Protein AF-A0A955EHR0-F1 (afdb_monomer_lite)

pLDDT: mean 81.76, std 15.6, range [42.12, 97.88]

Foldseek 3Di:
DDKDDLVVVQVCCPDPVLVVVLVVLVVVVVVVVVVCVVVVNDDDCVVVVVCSRSLNVVQVVVLLVVLVVLCVQQVDPSVQKDKDKDWDDDDPPDGGIIDMDIDGDDPDPPDDCVSVVVVVVCVVVVD

Secondary structure (DSSP, 8-state):
-EE--HHHHHHHHHSHHHHHHHHHHHHHHHHHHHHHHHTT-----HHHHHHTSHHHHHHHHHHHHHHHHHHHHH---GGGEEEEEE-PPPPTTSPP--EEEEEE---S----THHHHHHHHHHHHH-

Structure (mmCIF, N/CA/C/O backbone):
data_AF-A0A955EHR0-F1
#
_entry.id   AF-A0A955EHR0-F1
#
loop_
_atom_site.group_PDB
_atom_site.id
_atom_site.type_symbol
_atom_site.label_atom_id
_atom_site.label_alt_id
_atom_site.label_comp_id
_atom_site.label_asym_id
_atom_site.label_entity_id
_atom_site.label_seq_id
_atom_site.pdbx_PDB_ins_code
_atom_site.Cartn_x
_atom_site.Cartn_y
_atom_site.Cartn_z
_atom_site.occupancy
_atom_site.B_iso_or_equiv
_atom_site.auth_seq_id
_atom_site.auth_comp_id
_atom_site.auth_asym_id
_atom_site.auth_atom_id
_atom_site.pdbx_PDB_model_num
ATOM 1 N N . PHE A 1 1 ? 0.664 4.304 -15.269 1.00 83.19 1 PHE A N 1
ATOM 2 C CA . PHE A 1 1 ? -0.205 4.486 -14.089 1.00 83.19 1 PHE A CA 1
ATOM 3 C C . PHE A 1 1 ? -0.826 3.141 -13.771 1.00 83.19 1 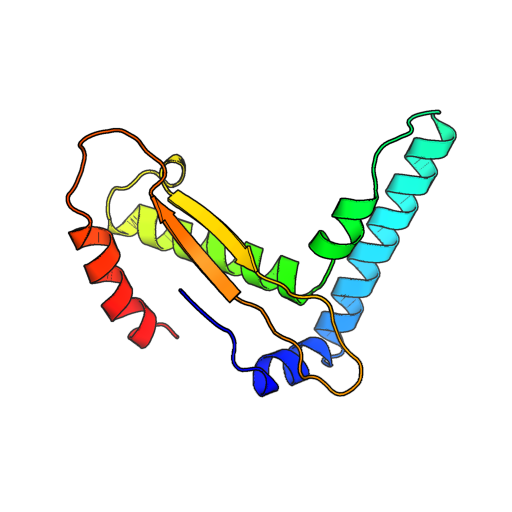PHE A C 1
ATOM 5 O O . PHE A 1 1 ? -1.333 2.517 -14.694 1.00 83.19 1 PHE A O 1
ATOM 12 N N . LEU A 1 2 ? -0.712 2.677 -12.528 1.00 90.25 2 LEU A N 1
ATOM 13 C CA . LEU A 1 2 ? -1.239 1.391 -12.079 1.00 90.25 2 LEU A CA 1
ATOM 14 C C . LEU A 1 2 ? -2.519 1.617 -11.277 1.00 90.25 2 LEU A C 1
ATOM 16 O O . LEU A 1 2 ? -2.566 2.487 -10.407 1.00 90.25 2 LEU A O 1
ATOM 20 N N . THR A 1 3 ? -3.538 0.816 -11.558 1.00 93.81 3 THR A N 1
ATOM 21 C CA . THR A 1 3 ? -4.792 0.770 -10.804 1.00 93.81 3 THR A CA 1
ATOM 22 C C . THR A 1 3 ? -5.003 -0.634 -10.277 1.00 93.81 3 THR A C 1
ATOM 24 O O . THR A 1 3 ? -4.713 -1.600 -10.979 1.00 93.81 3 THR A O 1
ATOM 27 N N . PHE A 1 4 ? -5.540 -0.746 -9.069 1.00 93.69 4 PHE A N 1
ATOM 28 C CA . PHE A 1 4 ? -5.903 -2.041 -8.505 1.00 93.69 4 PHE A CA 1
ATOM 29 C C . PHE A 1 4 ? -7.307 -2.440 -8.955 1.00 93.69 4 PHE A C 1
ATOM 31 O O . PHE A 1 4 ? -8.191 -1.584 -9.050 1.00 93.69 4 PHE A O 1
ATOM 38 N N . ASP A 1 5 ? -7.512 -3.735 -9.201 1.00 94.94 5 ASP A N 1
ATOM 39 C CA . ASP A 1 5 ? -8.846 -4.272 -9.453 1.00 94.94 5 ASP A CA 1
ATOM 40 C C . ASP A 1 5 ? -9.760 -3.994 -8.239 1.00 94.94 5 ASP A C 1
ATOM 42 O O . ASP A 1 5 ? -9.397 -4.349 -7.110 1.00 94.94 5 ASP A O 1
ATOM 46 N N . PRO A 1 6 ? -10.930 -3.351 -8.423 1.00 94.19 6 PRO A N 1
ATOM 47 C CA . PRO A 1 6 ? -11.773 -2.958 -7.299 1.00 94.19 6 PRO A CA 1
ATOM 48 C C . PRO A 1 6 ? -12.322 -4.141 -6.492 1.00 94.19 6 PRO A C 1
ATOM 50 O O . PRO A 1 6 ? -12.486 -4.019 -5.277 1.00 94.19 6 PRO A O 1
ATOM 53 N N . ALA A 1 7 ? -12.596 -5.282 -7.131 1.00 94.81 7 ALA A N 1
ATOM 54 C CA . ALA A 1 7 ? -13.144 -6.455 -6.455 1.00 94.81 7 ALA A CA 1
ATOM 55 C C . ALA A 1 7 ? -12.069 -7.169 -5.623 1.00 94.81 7 ALA A C 1
ATOM 57 O O . ALA A 1 7 ? -12.304 -7.489 -4.454 1.00 94.81 7 ALA A O 1
ATOM 58 N N . ALA A 1 8 ? -10.869 -7.346 -6.178 1.00 95.44 8 ALA A N 1
ATOM 59 C CA . ALA A 1 8 ? -9.716 -7.879 -5.461 1.00 95.44 8 ALA A CA 1
ATOM 60 C C . ALA A 1 8 ? -9.329 -6.975 -4.283 1.00 95.44 8 ALA A C 1
ATOM 62 O O . ALA A 1 8 ? -9.116 -7.462 -3.170 1.00 95.44 8 ALA A O 1
ATOM 63 N N . LEU A 1 9 ? -9.314 -5.653 -4.495 1.00 95.50 9 LEU A N 1
ATOM 64 C CA . LEU A 1 9 ? -9.040 -4.683 -3.439 1.00 95.50 9 LEU A CA 1
ATOM 65 C C . LEU A 1 9 ? -10.095 -4.750 -2.330 1.00 95.50 9 LEU A C 1
ATOM 67 O O . LEU A 1 9 ? -9.738 -4.778 -1.153 1.00 95.50 9 LEU A O 1
ATOM 71 N N . GLN A 1 10 ? -11.382 -4.813 -2.681 1.00 95.31 10 GLN A N 1
ATOM 72 C CA . GLN A 1 10 ? -12.462 -4.959 -1.706 1.00 95.31 10 GLN A CA 1
ATOM 73 C C . GLN A 1 10 ? -12.325 -6.254 -0.901 1.00 95.31 10 GLN A C 1
ATOM 75 O O . GLN A 1 10 ? -12.414 -6.218 0.325 1.00 95.31 10 GLN A O 1
ATOM 80 N N . SER A 1 11 ? -12.071 -7.379 -1.569 1.00 96.44 11 SER A N 1
ATOM 81 C CA . SER A 1 11 ? -11.874 -8.675 -0.915 1.00 96.44 11 SER A CA 1
ATOM 82 C C . SER A 1 11 ? -10.696 -8.635 0.066 1.00 96.44 11 SER A C 1
ATOM 84 O O . SER A 1 11 ? -10.828 -9.017 1.231 1.00 96.44 11 SER A O 1
ATOM 86 N N . TRP A 1 12 ? -9.564 -8.065 -0.358 1.00 96.56 12 TRP A N 1
ATOM 87 C CA . TRP A 1 12 ? -8.382 -7.904 0.486 1.00 96.56 12 TRP A CA 1
ATOM 88 C C . TRP A 1 12 ? -8.632 -6.988 1.693 1.00 96.56 12 TRP A C 1
ATOM 90 O O . TRP A 1 12 ? -8.233 -7.326 2.813 1.00 96.56 12 TRP A O 1
ATOM 100 N N . LEU A 1 13 ? -9.328 -5.862 1.495 1.00 95.19 13 LEU A N 1
ATOM 101 C CA . LEU A 1 13 ? -9.704 -4.922 2.560 1.00 95.19 13 LEU A CA 1
ATOM 102 C C . LEU A 1 13 ? -10.683 -5.527 3.572 1.00 95.19 13 LEU A C 1
ATOM 104 O O . LEU A 1 13 ? -10.662 -5.142 4.740 1.00 95.19 13 LEU A O 1
ATOM 108 N N . SER A 1 14 ? -11.521 -6.465 3.136 1.00 95.50 14 SER A N 1
ATOM 109 C CA . SER A 1 14 ? -12.460 -7.196 3.988 1.00 95.50 14 SER A CA 1
ATOM 110 C C . SER A 1 14 ? -11.823 -8.380 4.723 1.00 95.50 14 SER A C 1
ATOM 112 O O . SER A 1 14 ? -12.468 -8.969 5.590 1.00 95.50 14 SER A O 1
ATOM 114 N N . SER A 1 15 ? -10.575 -8.743 4.411 1.00 97.69 15 SER A N 1
ATOM 115 C CA . SER A 1 15 ? -9.927 -9.894 5.039 1.00 97.69 15 SER A CA 1
ATOM 116 C C . SER A 1 15 ? -9.599 -9.640 6.525 1.00 97.69 15 SER A C 1
ATOM 118 O O . SER A 1 15 ? -9.174 -8.535 6.889 1.00 97.69 15 SER A O 1
ATOM 120 N N . PRO A 1 16 ? -9.722 -10.655 7.407 1.00 97.88 16 PRO A N 1
ATOM 121 C CA . PRO A 1 16 ? -9.438 -10.493 8.835 1.00 97.88 16 PRO A CA 1
ATOM 122 C C . PRO A 1 16 ? -8.014 -10.006 9.129 1.00 97.88 16 PRO A C 1
ATOM 124 O O . PRO A 1 16 ? -7.819 -9.176 10.015 1.00 97.88 16 PRO A O 1
ATOM 127 N N . ALA A 1 17 ? -7.023 -10.479 8.367 1.00 96.75 17 ALA A N 1
ATOM 128 C CA . ALA A 1 17 ? -5.625 -10.090 8.535 1.00 96.75 17 ALA A CA 1
ATOM 129 C C . ALA A 1 17 ? -5.402 -8.599 8.228 1.00 96.75 17 ALA A C 1
ATOM 131 O O . ALA A 1 17 ? -4.769 -7.890 9.016 1.00 96.75 17 ALA A O 1
ATOM 132 N N . THR A 1 18 ? -5.969 -8.098 7.125 1.00 96.00 18 THR A N 1
ATOM 133 C CA . THR A 1 18 ? -5.879 -6.679 6.753 1.00 96.00 18 THR A CA 1
ATOM 134 C C . THR A 1 18 ? -6.607 -5.798 7.762 1.00 96.00 18 THR A C 1
ATOM 136 O O . THR A 1 18 ? -6.060 -4.781 8.194 1.00 96.00 18 THR A O 1
ATOM 139 N N . LEU A 1 19 ? -7.801 -6.204 8.205 1.00 96.00 19 LEU A N 1
ATOM 140 C CA . LEU A 1 19 ? -8.561 -5.483 9.228 1.00 96.00 19 LEU A CA 1
ATOM 141 C C . LEU A 1 19 ? -7.809 -5.417 10.563 1.00 96.00 19 LEU A C 1
ATOM 143 O O . LEU A 1 19 ? -7.739 -4.348 11.172 1.00 96.00 19 LEU A O 1
ATOM 147 N N . ALA A 1 20 ? -7.204 -6.526 10.999 1.00 96.50 20 ALA A N 1
ATOM 148 C CA . ALA A 1 20 ? -6.389 -6.567 12.209 1.00 96.50 20 ALA A CA 1
ATOM 149 C C . ALA A 1 20 ? -5.188 -5.618 12.103 1.00 96.50 20 ALA A C 1
ATOM 151 O O . ALA A 1 20 ? -4.969 -4.793 12.991 1.00 96.50 20 ALA A O 1
ATOM 152 N N . ARG A 1 21 ? -4.458 -5.654 10.980 1.00 94.62 21 ARG A N 1
ATOM 153 C CA . ARG A 1 21 ? -3.310 -4.766 10.753 1.00 94.62 21 ARG A CA 1
ATOM 154 C C . ARG A 1 21 ? -3.715 -3.293 10.723 1.00 94.62 21 ARG A C 1
ATOM 156 O O . ARG A 1 21 ? -3.045 -2.465 11.343 1.00 94.62 21 ARG A O 1
ATOM 163 N N . ALA A 1 22 ? -4.808 -2.966 10.035 1.00 93.50 22 ALA A N 1
ATOM 164 C CA . ALA A 1 22 ? -5.342 -1.611 9.974 1.00 93.50 22 ALA A CA 1
ATOM 165 C C . ALA A 1 22 ? -5.747 -1.105 11.365 1.00 93.50 22 ALA A C 1
ATOM 167 O O . ALA A 1 22 ? -5.469 0.046 11.707 1.00 93.50 22 ALA A O 1
ATOM 168 N N . ARG A 1 23 ? -6.356 -1.962 12.195 1.00 94.50 23 ARG A N 1
ATOM 169 C CA . ARG A 1 23 ? -6.693 -1.628 13.582 1.00 94.50 23 ARG A CA 1
ATOM 170 C C . ARG A 1 23 ? -5.439 -1.308 14.395 1.00 94.50 23 ARG A C 1
ATOM 172 O O . ARG A 1 23 ? -5.382 -0.232 14.981 1.00 94.50 23 ARG A O 1
ATOM 179 N N . THR A 1 24 ? -4.417 -2.164 14.356 1.00 94.94 24 THR A N 1
ATOM 180 C CA . THR A 1 24 ? -3.154 -1.935 15.080 1.00 94.94 24 THR A CA 1
ATOM 181 C C . THR A 1 24 ? -2.500 -0.606 14.698 1.00 94.94 24 THR A C 1
ATOM 183 O O . THR A 1 24 ? -2.048 0.133 15.572 1.00 94.94 24 THR A O 1
ATOM 186 N N . LEU A 1 25 ? -2.467 -0.270 13.403 1.00 91.50 25 LEU A N 1
ATOM 187 C CA . LEU A 1 25 ? -1.916 1.008 12.939 1.00 91.50 25 LEU A CA 1
ATOM 188 C C . LEU A 1 25 ? -2.711 2.199 13.491 1.00 91.50 25 LEU A C 1
ATOM 190 O O . LEU A 1 25 ? -2.120 3.128 14.039 1.00 91.50 25 LEU A O 1
ATOM 194 N N . ASN A 1 26 ? -4.043 2.148 13.415 1.00 91.06 26 ASN A N 1
ATOM 195 C CA . ASN A 1 26 ? -4.909 3.218 13.913 1.00 91.06 26 ASN A CA 1
ATOM 196 C C . ASN A 1 26 ? -4.828 3.390 15.437 1.00 91.06 26 ASN A C 1
ATOM 198 O O . ASN A 1 26 ? -4.801 4.519 15.935 1.00 91.06 26 ASN A O 1
ATOM 202 N N . GLU A 1 27 ? -4.764 2.291 16.187 1.00 92.81 27 GLU A N 1
ATOM 203 C CA . GLU A 1 27 ? -4.597 2.306 17.643 1.00 92.81 27 GLU A CA 1
ATOM 204 C C . GLU A 1 27 ? -3.249 2.911 18.039 1.00 92.81 27 GLU A C 1
ATOM 206 O O . GLU A 1 27 ? -3.202 3.793 18.903 1.00 92.81 27 GLU A O 1
ATOM 211 N N . GLY A 1 28 ? -2.170 2.504 17.362 1.00 91.62 28 GLY A N 1
ATOM 212 C CA . GLY A 1 28 ? -0.833 3.056 17.561 1.00 91.62 28 GLY A CA 1
ATOM 213 C C . GLY A 1 28 ? -0.782 4.555 17.276 1.00 91.62 28 GLY A C 1
ATOM 214 O O . GLY A 1 28 ? -0.295 5.326 18.106 1.00 91.62 28 GLY A O 1
ATOM 215 N N . THR A 1 29 ? -1.355 5.005 16.154 1.00 90.19 29 THR A N 1
ATOM 216 C CA . THR A 1 29 ? -1.427 6.441 15.856 1.00 90.19 29 THR A CA 1
ATOM 217 C C . THR A 1 29 ? -2.271 7.189 16.879 1.00 90.19 29 THR A C 1
ATOM 219 O O . THR A 1 29 ? -1.866 8.253 17.339 1.00 90.19 29 THR A O 1
ATOM 222 N N . SER A 1 30 ? -3.401 6.630 17.309 1.00 89.50 30 SER A N 1
ATOM 223 C CA . SER A 1 30 ? -4.242 7.249 18.336 1.00 89.50 30 SER A CA 1
ATOM 224 C C . SER A 1 30 ? -3.503 7.391 19.670 1.00 89.50 30 SER A C 1
ATOM 226 O O . SER A 1 30 ? -3.594 8.435 20.317 1.00 89.50 30 SER A O 1
ATOM 228 N N . ALA A 1 31 ? -2.734 6.378 20.081 1.00 91.69 31 ALA A N 1
ATOM 229 C CA . ALA A 1 31 ? -1.889 6.449 21.271 1.00 91.69 31 ALA A CA 1
ATOM 230 C C . ALA A 1 31 ? -0.797 7.519 21.133 1.00 91.69 31 ALA A C 1
ATOM 232 O O . ALA A 1 31 ? -0.619 8.335 22.039 1.00 91.69 31 ALA A O 1
ATOM 233 N N . TRP A 1 32 ? -0.131 7.575 19.978 1.00 90.25 32 TRP A N 1
ATOM 234 C CA . TRP A 1 32 ? 0.876 8.592 19.673 1.00 90.25 32 TRP A CA 1
ATOM 235 C C . TRP A 1 32 ? 0.299 10.014 19.709 1.00 90.25 32 TRP A C 1
ATOM 237 O O . TRP A 1 32 ? 0.882 10.905 20.327 1.00 90.25 32 TRP A O 1
ATOM 247 N N . VAL A 1 33 ? -0.883 10.224 19.122 1.00 88.75 33 VAL A N 1
ATOM 248 C CA . VAL A 1 33 ? -1.594 11.510 19.161 1.00 88.75 33 VAL A CA 1
ATOM 249 C C . VAL A 1 33 ? -1.911 11.917 20.600 1.00 88.75 33 VAL A C 1
AT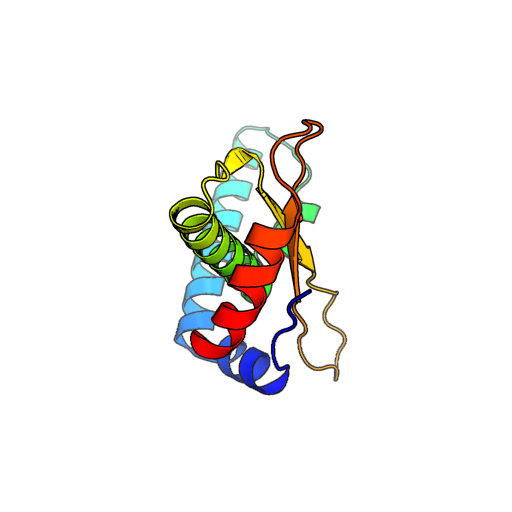OM 251 O O . VAL A 1 33 ? -1.655 13.061 20.979 1.00 88.75 33 VAL A O 1
ATOM 254 N N . ARG A 1 34 ? -2.435 10.997 21.424 1.00 89.56 34 ARG A N 1
ATOM 255 C CA . ARG A 1 34 ? -2.725 11.273 22.842 1.00 89.56 34 ARG A CA 1
ATOM 256 C C . ARG A 1 34 ? -1.467 11.685 23.607 1.00 89.56 34 ARG A C 1
ATOM 258 O O . ARG A 1 34 ? -1.495 12.693 24.308 1.00 89.56 34 ARG A O 1
ATOM 265 N N . ALA A 1 35 ? -0.362 10.964 23.419 1.00 90.06 35 ALA A N 1
ATOM 266 C CA . ALA A 1 35 ? 0.911 11.276 24.065 1.00 90.06 35 ALA A CA 1
ATOM 267 C C . ALA A 1 35 ? 1.465 12.651 23.644 1.00 90.06 35 ALA A C 1
ATOM 269 O O . ALA A 1 35 ? 2.019 13.376 24.467 1.00 90.06 35 ALA A O 1
ATOM 270 N N . ARG A 1 36 ? 1.290 13.055 22.378 1.00 89.69 36 ARG A N 1
ATOM 271 C CA . ARG A 1 36 ? 1.683 14.399 21.915 1.00 89.69 36 ARG A CA 1
ATOM 272 C C . ARG A 1 36 ? 0.857 15.507 22.549 1.00 89.69 36 ARG A C 1
ATOM 274 O O . ARG A 1 36 ? 1.433 16.497 22.992 1.00 89.69 36 ARG A O 1
ATOM 281 N N . ARG A 1 37 ? -0.462 15.319 22.640 1.00 87.56 37 ARG A N 1
ATOM 282 C CA . ARG A 1 37 ? -1.364 16.288 23.283 1.00 87.56 37 ARG A CA 1
ATOM 283 C C . ARG A 1 37 ? -1.008 16.506 24.750 1.00 87.56 37 ARG A C 1
ATOM 285 O O . ARG A 1 37 ? -0.949 17.645 25.190 1.00 87.56 37 ARG A O 1
ATOM 292 N N . GLN A 1 38 ? -0.676 15.440 25.479 1.00 89.31 38 GLN A N 1
ATOM 293 C CA . GLN A 1 38 ? -0.210 15.537 26.871 1.00 89.31 38 GLN A CA 1
ATOM 294 C C . GLN A 1 38 ? 1.085 16.352 27.025 1.00 89.31 38 GLN A C 1
ATOM 296 O O . GLN A 1 38 ? 1.339 16.901 28.090 1.00 89.31 38 GLN A O 1
ATOM 301 N N . ARG A 1 39 ? 1.896 16.454 25.966 1.00 90.25 39 ARG A N 1
ATOM 302 C CA . ARG A 1 39 ? 3.143 17.233 25.932 1.00 90.25 39 ARG A CA 1
ATOM 303 C C . ARG A 1 39 ? 2.956 18.651 25.378 1.00 90.25 39 ARG A C 1
ATOM 305 O O . ARG A 1 39 ? 3.952 19.313 25.108 1.00 90.25 39 ARG A O 1
ATOM 312 N N . GLY A 1 40 ? 1.717 19.094 25.148 1.00 88.25 40 GLY A N 1
ATOM 313 C CA . GLY A 1 40 ? 1.417 20.405 24.560 1.00 88.25 40 GLY A CA 1
ATOM 314 C C . GLY A 1 40 ? 1.824 20.546 23.088 1.00 88.25 40 GLY A C 1
ATOM 315 O O . GLY A 1 40 ? 1.937 21.658 22.585 1.00 88.25 40 GLY A O 1
ATOM 316 N N . LEU A 1 41 ? 2.078 19.435 22.386 1.00 80.62 41 LEU A N 1
ATOM 317 C CA . LEU A 1 41 ? 2.466 19.444 20.976 1.00 80.62 41 LEU A CA 1
ATOM 318 C C . LEU A 1 41 ? 1.222 19.297 20.095 1.00 80.62 41 LEU A C 1
ATOM 320 O O . LEU A 1 41 ? 0.797 18.177 19.791 1.00 80.62 41 LEU A O 1
ATOM 324 N N . GLU A 1 42 ? 0.662 20.422 19.664 1.00 71.62 42 GLU A N 1
ATOM 325 C CA . GLU A 1 42 ? -0.410 20.462 18.667 1.00 71.62 42 GLU A CA 1
ATOM 326 C C . GLU A 1 42 ? 0.165 20.366 17.244 1.00 71.62 42 GLU A C 1
ATOM 328 O O . GLU A 1 42 ? 1.257 20.849 16.952 1.00 71.62 42 GLU A O 1
ATOM 333 N N . GLY A 1 43 ? -0.539 19.678 16.348 1.00 68.31 43 GLY A N 1
ATOM 334 C CA . GLY A 1 43 ? -0.138 19.528 14.952 1.00 68.31 43 GLY A CA 1
ATOM 335 C C . GLY A 1 43 ? -1.330 19.148 14.087 1.00 68.31 43 GLY A C 1
ATOM 336 O O . GLY A 1 43 ? -2.327 18.635 14.598 1.00 68.31 43 GLY A O 1
ATOM 337 N N . ASP A 1 44 ? -1.235 19.401 12.783 1.00 67.69 44 ASP A N 1
ATOM 338 C CA . ASP A 1 44 ? -2.294 19.046 11.841 1.00 67.69 44 ASP A CA 1
ATOM 339 C C . ASP A 1 44 ? -2.329 17.527 11.618 1.00 67.69 44 ASP A C 1
ATOM 341 O O . ASP A 1 44 ? -1.453 16.936 10.986 1.00 67.69 44 ASP A O 1
ATOM 345 N N . LEU A 1 45 ? -3.354 16.887 12.179 1.00 69.00 45 LEU A N 1
ATOM 346 C CA . LEU A 1 45 ? -3.569 15.443 12.102 1.00 69.00 45 LEU A CA 1
ATOM 347 C C . LEU A 1 45 ? -4.515 15.053 10.960 1.00 69.00 45 LEU A C 1
ATOM 349 O O . LEU A 1 45 ? -4.745 13.859 10.766 1.00 69.00 45 LEU A O 1
ATOM 353 N N . LYS A 1 46 ? -5.074 16.011 10.199 1.00 65.75 46 LYS A N 1
ATOM 354 C CA . LYS A 1 46 ? -6.040 15.699 9.130 1.00 65.75 46 LYS A CA 1
ATOM 355 C C . LYS A 1 46 ? -5.436 14.786 8.067 1.00 65.75 46 LYS A C 1
ATOM 357 O O . LYS A 1 46 ? -6.076 13.826 7.649 1.00 65.75 46 LYS A O 1
ATOM 362 N N . SER A 1 47 ? -4.179 15.031 7.697 1.00 66.38 47 SER A N 1
ATOM 363 C CA . SER A 1 47 ? -3.466 14.239 6.685 1.00 66.38 47 SER A CA 1
ATOM 364 C C . SER A 1 47 ? -3.111 12.815 7.136 1.00 66.38 47 SER A C 1
ATOM 366 O O . SER A 1 47 ? -2.804 11.964 6.300 1.00 66.38 47 SER A O 1
ATOM 368 N N . LEU A 1 48 ? -3.171 12.519 8.441 1.00 75.62 48 LEU A N 1
ATOM 369 C CA . LEU A 1 48 ? -2.872 11.180 8.953 1.00 75.62 48 LEU A CA 1
ATOM 370 C C . LEU A 1 48 ? -3.984 10.192 8.612 1.00 75.62 48 LEU A C 1
ATOM 372 O O . LEU A 1 48 ? -3.684 9.062 8.248 1.00 75.62 48 LEU A O 1
ATOM 376 N N . GLY A 1 49 ? -5.251 10.610 8.675 1.00 76.69 49 GLY A N 1
ATOM 377 C CA . GLY A 1 49 ? -6.385 9.715 8.422 1.00 76.69 49 GLY A CA 1
ATOM 378 C C . GLY A 1 49 ? -6.334 9.077 7.032 1.00 76.69 49 GLY A C 1
ATOM 379 O O . GLY A 1 49 ? -6.535 7.873 6.895 1.00 76.69 49 GLY A O 1
ATOM 380 N N . GLU A 1 50 ? -5.987 9.859 6.008 1.00 76.88 50 GLU A N 1
ATOM 381 C CA . GLU A 1 50 ? -5.858 9.366 4.632 1.00 76.88 50 GLU A CA 1
ATOM 382 C C . GLU A 1 50 ? -4.686 8.393 4.473 1.00 76.88 50 GLU A C 1
ATOM 384 O O . GLU A 1 50 ? -4.837 7.337 3.858 1.00 76.88 50 GLU A O 1
ATOM 389 N N . ARG A 1 51 ? -3.538 8.713 5.081 1.00 82.69 51 ARG A N 1
ATOM 390 C CA . ARG A 1 51 ? -2.313 7.902 5.000 1.00 82.69 51 ARG A CA 1
ATOM 391 C C . ARG A 1 51 ? -2.375 6.610 5.817 1.00 82.69 51 ARG A C 1
ATOM 393 O O . ARG A 1 51 ? -1.571 5.712 5.590 1.00 82.69 51 ARG A O 1
ATOM 400 N N . LEU A 1 52 ? -3.317 6.503 6.754 1.00 87.88 52 LEU A N 1
ATOM 401 C CA . LEU A 1 52 ? -3.545 5.305 7.569 1.00 87.88 52 LEU A CA 1
ATOM 402 C C . LEU A 1 52 ? -4.518 4.308 6.935 1.00 87.88 52 LEU A C 1
ATOM 404 O O . LEU A 1 52 ? -4.708 3.210 7.464 1.00 87.88 52 LEU A O 1
ATOM 408 N N . ARG A 1 53 ? -5.142 4.659 5.806 1.00 91.44 53 ARG A N 1
ATOM 409 C CA . ARG A 1 53 ? -6.008 3.734 5.070 1.00 91.44 53 ARG A CA 1
ATOM 410 C C . ARG A 1 53 ? -5.188 2.538 4.594 1.00 91.44 53 ARG A C 1
ATOM 412 O O . ARG A 1 53 ? -4.109 2.705 4.028 1.00 91.44 53 ARG A O 1
ATOM 419 N N . ALA A 1 54 ? -5.709 1.330 4.795 1.00 94.44 54 ALA A N 1
ATOM 420 C CA . ALA A 1 54 ? -4.995 0.098 4.459 1.00 94.44 54 ALA A CA 1
ATOM 421 C C . ALA A 1 54 ? -4.598 0.045 2.974 1.00 94.44 54 ALA A C 1
ATOM 423 O O . ALA A 1 54 ? -3.473 -0.324 2.650 1.00 94.44 54 ALA A O 1
ATOM 424 N N . GLU A 1 55 ? -5.485 0.493 2.082 1.00 94.25 55 GLU A N 1
ATOM 425 C CA . GLU A 1 55 ? -5.218 0.595 0.648 1.00 94.25 55 GLU A CA 1
ATOM 426 C C . GLU A 1 55 ? -4.117 1.611 0.304 1.00 94.25 55 GLU A C 1
ATOM 428 O O . GLU A 1 55 ? -3.361 1.384 -0.637 1.00 94.25 55 GLU A O 1
ATOM 433 N N . TYR A 1 56 ? -3.973 2.689 1.085 1.00 94.81 56 TYR A N 1
ATOM 434 C CA . TYR A 1 56 ? -2.880 3.648 0.916 1.00 94.81 56 TYR A CA 1
ATOM 435 C C . TYR A 1 56 ? -1.551 3.014 1.317 1.00 94.81 56 TYR A C 1
ATOM 437 O O . TYR A 1 56 ? -0.601 3.033 0.541 1.00 94.81 56 TYR A O 1
ATOM 445 N N . VAL A 1 57 ? -1.493 2.418 2.512 1.00 94.62 57 VAL A N 1
ATOM 446 C CA . VAL A 1 57 ? -0.272 1.790 3.040 1.00 94.62 57 VAL A CA 1
ATOM 447 C C . VAL A 1 57 ? 0.197 0.661 2.125 1.00 94.62 57 VAL A C 1
ATOM 449 O O . VAL A 1 57 ? 1.392 0.547 1.871 1.00 94.62 57 VAL A O 1
ATOM 452 N N . MET A 1 58 ? -0.728 -0.142 1.597 1.00 95.19 58 MET A N 1
ATOM 453 C CA . MET A 1 58 ? -0.419 -1.197 0.632 1.00 95.19 58 MET A CA 1
ATOM 454 C C . MET A 1 58 ? 0.121 -0.629 -0.677 1.00 95.19 58 MET A C 1
ATOM 456 O O . MET A 1 58 ? 1.201 -1.036 -1.093 1.00 95.19 58 MET A O 1
ATOM 460 N N . ALA A 1 59 ? -0.569 0.341 -1.287 1.00 95.19 59 ALA A N 1
ATOM 461 C CA . ALA A 1 59 ? -0.126 0.933 -2.547 1.00 95.19 59 ALA A CA 1
ATOM 462 C C . ALA A 1 59 ? 1.245 1.616 -2.412 1.00 95.19 59 ALA A C 1
ATOM 464 O O . ALA A 1 59 ? 2.091 1.459 -3.286 1.00 95.19 59 ALA A O 1
ATOM 465 N N . HIS A 1 60 ? 1.476 2.311 -1.295 1.00 94.75 60 HIS A N 1
ATOM 466 C CA . HIS A 1 60 ? 2.757 2.921 -0.941 1.00 94.75 60 HIS A CA 1
ATOM 467 C C . HIS A 1 60 ? 3.863 1.872 -0.753 1.00 94.75 60 HIS A C 1
ATOM 469 O O . HIS A 1 60 ? 4.955 1.982 -1.299 1.00 94.75 60 HIS A O 1
ATOM 475 N N . SER A 1 61 ? 3.571 0.800 -0.015 1.00 94.38 61 SER A N 1
ATOM 476 C CA . SER A 1 61 ? 4.546 -0.271 0.227 1.00 94.38 61 SER A CA 1
ATOM 477 C C . SER A 1 61 ? 4.907 -1.000 -1.068 1.00 94.38 61 SER A C 1
ATOM 479 O O . SER A 1 61 ? 6.079 -1.283 -1.311 1.00 94.38 61 SER A O 1
ATOM 481 N N . LEU A 1 62 ? 3.913 -1.260 -1.924 1.00 94.31 62 LEU A N 1
ATOM 482 C CA . LEU A 1 62 ? 4.129 -1.849 -3.240 1.00 94.31 62 LEU A CA 1
ATOM 483 C C . LEU A 1 62 ? 4.981 -0.930 -4.115 1.00 94.31 62 LEU A C 1
ATOM 485 O O . LEU A 1 62 ? 5.944 -1.387 -4.713 1.00 94.31 62 LEU A O 1
ATOM 489 N N . ALA A 1 63 ? 4.666 0.361 -4.167 1.00 92.94 63 ALA A N 1
ATOM 490 C CA . ALA A 1 63 ? 5.427 1.335 -4.936 1.00 92.94 63 ALA A CA 1
ATOM 491 C C . ALA A 1 63 ? 6.910 1.359 -4.547 1.00 92.94 63 ALA A C 1
ATOM 493 O O . ALA A 1 63 ? 7.769 1.322 -5.427 1.00 92.94 63 ALA A O 1
ATOM 494 N N . HIS A 1 64 ? 7.211 1.320 -3.247 1.00 92.00 64 HIS A N 1
ATOM 495 C CA . HIS A 1 64 ? 8.581 1.201 -2.756 1.00 92.00 64 HIS A CA 1
ATOM 496 C C . HIS A 1 64 ? 9.251 -0.111 -3.186 1.00 92.00 64 HIS A C 1
ATOM 498 O O . HIS A 1 64 ? 10.391 -0.071 -3.641 1.00 92.00 64 HIS A O 1
ATOM 504 N N . ALA A 1 65 ? 8.557 -1.251 -3.106 1.00 91.81 65 ALA A N 1
ATOM 505 C CA . ALA A 1 65 ? 9.096 -2.528 -3.579 1.00 91.81 65 ALA A CA 1
ATOM 506 C C . ALA A 1 65 ? 9.408 -2.492 -5.088 1.00 91.81 65 ALA A C 1
ATOM 508 O O . ALA A 1 65 ? 10.507 -2.851 -5.499 1.00 91.81 65 ALA A O 1
ATOM 509 N N . LEU A 1 66 ? 8.488 -1.973 -5.909 1.00 88.38 66 LEU A N 1
ATOM 510 C CA . LEU A 1 66 ? 8.692 -1.835 -7.356 1.00 88.38 66 LEU A CA 1
ATOM 511 C C . LEU A 1 66 ? 9.842 -0.871 -7.676 1.00 88.38 66 LEU A C 1
ATOM 513 O O . LEU A 1 66 ? 10.640 -1.142 -8.566 1.00 88.38 66 LEU A O 1
ATOM 517 N N . MET A 1 67 ? 9.946 0.254 -6.961 1.00 87.25 67 MET A N 1
ATOM 518 C CA . MET A 1 67 ? 11.051 1.201 -7.129 1.00 87.25 67 MET A CA 1
ATOM 519 C C . MET A 1 67 ? 12.405 0.575 -6.786 1.00 87.25 67 MET A C 1
ATOM 521 O O . MET A 1 67 ? 13.386 0.884 -7.460 1.00 87.25 67 MET A O 1
ATOM 525 N N . THR A 1 68 ? 12.467 -0.288 -5.768 1.00 86.44 68 THR A N 1
ATOM 526 C CA . THR A 1 68 ? 13.685 -1.031 -5.420 1.00 86.44 68 THR A CA 1
ATOM 527 C C . THR A 1 68 ? 14.108 -1.958 -6.555 1.00 86.44 68 THR A C 1
ATOM 529 O O . THR A 1 68 ? 15.258 -1.877 -6.979 1.00 86.44 68 THR A O 1
ATOM 532 N N . GLU A 1 69 ? 13.190 -2.755 -7.105 1.00 85.50 69 GLU A N 1
ATOM 533 C CA . GLU A 1 69 ? 13.493 -3.640 -8.241 1.00 85.50 69 GLU A CA 1
ATOM 534 C C . GLU A 1 69 ? 13.938 -2.848 -9.480 1.00 85.50 69 GLU A C 1
ATOM 536 O O . GLU A 1 69 ? 14.967 -3.140 -10.085 1.00 85.50 69 GLU A O 1
ATOM 541 N N . VAL A 1 70 ? 13.233 -1.760 -9.814 1.00 80.44 70 VAL A N 1
ATOM 542 C CA . VAL A 1 70 ? 13.607 -0.882 -10.938 1.00 80.44 70 VAL A CA 1
ATOM 543 C C . VAL A 1 70 ? 15.000 -0.284 -10.744 1.00 80.44 70 VAL A C 1
ATOM 545 O O . VAL A 1 70 ? 15.758 -0.165 -11.707 1.00 80.44 70 VAL A O 1
ATOM 548 N N . ALA A 1 71 ? 15.343 0.120 -9.519 1.00 80.56 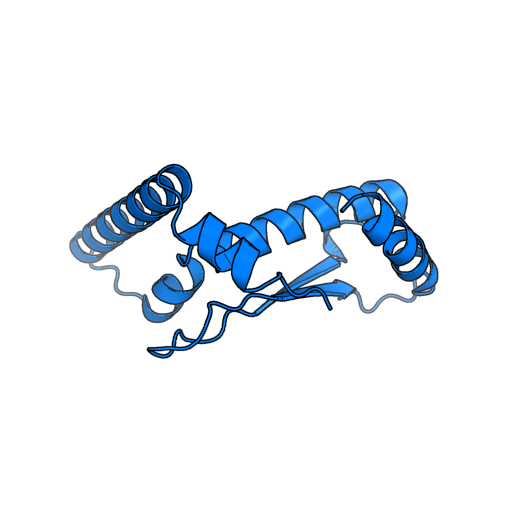71 ALA A N 1
ATOM 549 C CA . ALA A 1 71 ? 16.646 0.701 -9.223 1.00 80.56 71 ALA A CA 1
ATOM 550 C C . ALA A 1 71 ? 17.789 -0.317 -9.376 1.00 80.56 71 ALA A C 1
ATOM 552 O O . ALA A 1 71 ? 18.865 0.055 -9.847 1.00 80.56 71 ALA A O 1
ATOM 553 N N . LEU A 1 72 ? 17.549 -1.585 -9.020 1.00 78.50 72 LEU A N 1
ATOM 554 C CA . LEU A 1 72 ? 18.509 -2.677 -9.201 1.00 78.50 72 LEU A CA 1
ATOM 555 C C . LEU A 1 72 ? 18.734 -2.999 -10.686 1.00 78.50 72 LEU A C 1
ATOM 557 O O . LEU A 1 72 ? 19.878 -3.164 -11.104 1.00 78.50 72 LEU A O 1
ATOM 561 N N . ASP A 1 73 ? 17.666 -3.013 -11.485 1.00 71.81 73 ASP A N 1
ATOM 562 C CA . ASP A 1 73 ? 17.723 -3.437 -12.889 1.00 71.81 73 ASP A CA 1
ATOM 563 C C . ASP A 1 73 ? 18.169 -2.333 -13.863 1.00 71.81 73 ASP A C 1
ATOM 565 O O . ASP A 1 73 ? 18.836 -2.609 -14.860 1.00 71.81 73 ASP A O 1
ATOM 569 N N . CYS A 1 74 ? 17.785 -1.075 -13.621 1.00 65.75 74 CYS A N 1
ATOM 570 C CA . CYS A 1 74 ? 17.937 0.005 -14.609 1.00 65.75 74 CYS A CA 1
ATOM 571 C C . CYS A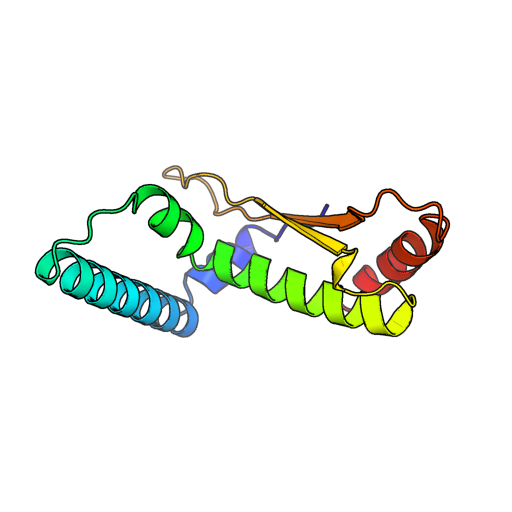 1 74 ? 19.107 0.955 -14.343 1.00 65.75 74 CYS A C 1
ATOM 573 O O . CYS A 1 74 ? 19.300 1.902 -15.107 1.00 65.75 74 CYS A O 1
ATOM 575 N N . GLY A 1 75 ? 19.841 0.778 -13.240 1.00 64.94 75 GLY A N 1
ATOM 576 C CA . GLY A 1 75 ? 20.921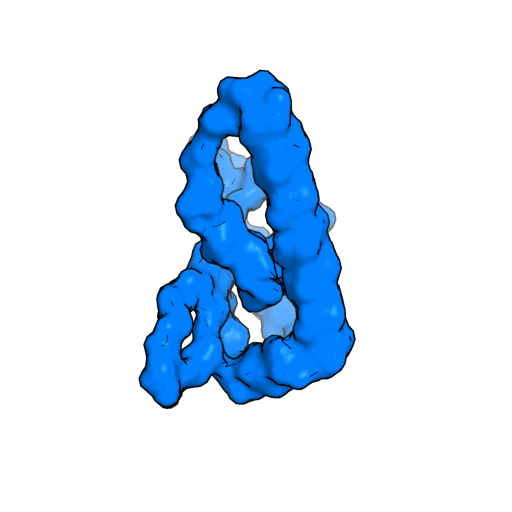 1.687 -12.841 1.00 64.94 75 GLY A CA 1
ATOM 577 C C . GLY A 1 75 ? 20.451 3.095 -12.444 1.00 64.94 75 GLY A C 1
ATOM 578 O O . GLY A 1 75 ? 21.279 3.981 -12.230 1.00 64.94 75 GLY A O 1
ATOM 579 N N . TYR A 1 76 ? 19.137 3.322 -12.322 1.00 66.31 76 TYR A N 1
ATOM 580 C CA . TYR A 1 76 ? 18.611 4.540 -11.712 1.00 66.31 76 TYR A CA 1
ATOM 581 C C . TYR A 1 76 ? 18.757 4.440 -10.195 1.00 66.31 76 TYR A C 1
ATOM 583 O O . TYR A 1 76 ? 18.277 3.476 -9.602 1.00 66.31 76 TYR A O 1
ATOM 591 N N . PRO A 1 77 ? 19.334 5.445 -9.517 1.00 72.19 77 PRO A N 1
ATOM 592 C CA . PRO A 1 77 ? 19.295 5.454 -8.068 1.00 72.19 77 PRO A CA 1
ATOM 593 C C . PRO A 1 77 ? 17.836 5.596 -7.616 1.00 72.19 77 PRO A C 1
ATOM 595 O O . PRO A 1 77 ? 17.095 6.429 -8.144 1.00 72.19 77 PRO A O 1
ATOM 598 N N . ALA A 1 78 ? 17.426 4.823 -6.605 1.00 73.19 78 ALA A N 1
ATOM 599 C CA . ALA A 1 78 ? 16.064 4.869 -6.060 1.00 73.19 78 ALA A CA 1
ATOM 600 C C . ALA A 1 78 ? 15.638 6.292 -5.634 1.00 73.19 78 ALA A C 1
ATOM 602 O O . ALA A 1 78 ? 14.457 6.622 -5.659 1.00 73.19 78 ALA A O 1
ATOM 603 N N . SER A 1 79 ? 16.599 7.167 -5.306 1.00 78.06 79 SER A N 1
ATOM 604 C CA . SER A 1 79 ? 16.376 8.583 -4.982 1.00 78.06 79 SER A CA 1
ATOM 605 C C . SER A 1 79 ? 15.845 9.429 -6.150 1.00 78.06 79 SER A C 1
ATOM 607 O O . SER A 1 79 ? 15.178 10.441 -5.904 1.00 78.06 79 SER A O 1
ATOM 609 N N . SER A 1 80 ? 16.106 9.018 -7.396 1.00 80.62 80 SER A N 1
ATOM 610 C CA . SER A 1 80 ? 15.618 9.664 -8.624 1.00 80.62 80 SER A CA 1
ATOM 611 C C . SER A 1 80 ? 14.194 9.252 -8.996 1.00 80.62 80 SER A C 1
ATOM 613 O O . SER A 1 80 ? 13.564 9.920 -9.821 1.00 80.62 80 SER A O 1
ATOM 615 N N . LEU A 1 81 ? 13.679 8.180 -8.391 1.00 85.12 81 LEU A N 1
ATOM 616 C CA . LEU A 1 81 ? 12.304 7.727 -8.547 1.00 85.12 81 LEU A CA 1
ATOM 617 C C . LEU A 1 81 ? 11.432 8.334 -7.447 1.00 85.12 81 LEU A C 1
ATOM 619 O O . LEU A 1 81 ? 11.832 8.474 -6.289 1.00 85.12 81 LEU A O 1
ATOM 623 N N . LYS A 1 82 ? 10.224 8.727 -7.828 1.00 90.00 82 LYS A N 1
ATOM 624 C CA . LYS A 1 82 ? 9.178 9.206 -6.934 1.00 90.00 82 LYS A CA 1
ATOM 625 C C . LYS A 1 82 ? 7.905 8.441 -7.204 1.00 90.00 82 LYS A C 1
ATOM 627 O O . LYS A 1 82 ? 7.660 7.959 -8.309 1.00 90.00 82 LYS A O 1
ATOM 632 N N . GLU A 1 83 ? 7.071 8.411 -6.185 1.00 92.62 83 GLU A N 1
ATOM 633 C CA . GLU A 1 83 ? 5.742 7.845 -6.257 1.00 92.62 83 GLU A CA 1
ATOM 634 C C . GLU A 1 83 ? 4.677 8.909 -6.011 1.00 92.62 83 GLU A C 1
ATOM 636 O O . GLU A 1 83 ? 4.893 9.930 -5.351 1.00 92.62 83 GLU A O 1
ATOM 641 N N . ARG A 1 84 ? 3.489 8.638 -6.533 1.00 93.75 84 ARG A N 1
ATOM 642 C CA . ARG A 1 84 ? 2.264 9.315 -6.151 1.00 93.75 84 ARG A CA 1
ATOM 643 C C . ARG A 1 84 ? 1.167 8.277 -5.982 1.00 93.75 84 ARG A C 1
ATOM 645 O O . ARG A 1 84 ? 0.787 7.606 -6.943 1.00 93.75 84 ARG A O 1
ATOM 652 N N . VAL A 1 85 ? 0.675 8.160 -4.754 1.00 94.19 85 VAL A N 1
ATOM 653 C CA . VAL A 1 85 ? -0.417 7.259 -4.380 1.00 94.19 85 VAL A CA 1
ATOM 654 C C . VAL A 1 85 ? -1.743 8.012 -4.456 1.00 94.19 85 VAL A C 1
ATOM 656 O O . VAL A 1 85 ? -1.876 9.123 -3.944 1.00 94.19 85 VAL A O 1
ATOM 659 N N . TYR A 1 86 ? -2.726 7.398 -5.105 1.00 93.62 86 TYR A N 1
ATOM 660 C CA . TYR A 1 86 ? -4.068 7.932 -5.297 1.00 93.62 86 TYR A CA 1
ATOM 661 C C . TYR A 1 86 ? -5.062 7.043 -4.573 1.00 93.62 86 TYR A C 1
ATOM 663 O O . TYR A 1 86 ? -5.261 5.892 -4.949 1.00 93.62 86 TYR A O 1
ATOM 671 N N . VAL A 1 87 ? -5.704 7.586 -3.547 1.00 92.88 87 VAL A N 1
ATOM 672 C CA . VAL A 1 87 ? -6.743 6.890 -2.792 1.00 92.88 87 VAL A CA 1
ATOM 673 C C . VAL A 1 87 ? -7.901 7.872 -2.602 1.00 92.88 87 VAL A C 1
ATOM 675 O O . VAL A 1 87 ? -7.871 8.672 -1.665 1.00 92.88 87 VAL A O 1
ATOM 678 N N . PRO A 1 88 ? -8.900 7.880 -3.506 1.00 90.94 88 PRO A N 1
ATOM 679 C CA . PRO A 1 88 ? -10.027 8.797 -3.396 1.00 90.94 88 PRO A CA 1
ATOM 680 C C . PRO A 1 88 ? -10.846 8.527 -2.120 1.00 90.94 88 PRO A C 1
ATOM 682 O O . PRO A 1 88 ? -10.772 7.427 -1.546 1.00 90.94 88 PRO A O 1
ATOM 685 N N . PRO A 1 89 ? -11.623 9.515 -1.640 1.00 88.38 89 PRO A N 1
ATOM 686 C CA . PRO A 1 89 ? -12.579 9.316 -0.555 1.00 88.38 89 PRO A CA 1
ATOM 687 C C . PRO A 1 89 ? -13.505 8.127 -0.834 1.00 88.38 89 PRO A C 1
ATOM 689 O O . PRO A 1 89 ? -13.829 7.842 -1.984 1.00 88.38 89 PRO A O 1
ATOM 692 N N . ARG A 1 90 ? -13.916 7.413 0.218 1.00 84.94 90 ARG A N 1
ATOM 693 C CA . ARG A 1 90 ? -14.913 6.346 0.079 1.00 84.94 90 ARG A CA 1
ATOM 694 C C . ARG A 1 90 ? -16.304 6.976 0.052 1.00 84.94 90 ARG A C 1
ATOM 696 O O . ARG A 1 90 ? -16.664 7.664 1.006 1.00 84.94 90 ARG A O 1
ATOM 703 N N . SER A 1 91 ? -17.074 6.697 -0.992 1.00 87.06 91 SER A N 1
ATOM 704 C CA . SER A 1 91 ? -18.502 7.018 -1.056 1.00 87.06 91 SER A CA 1
ATOM 705 C C . SER A 1 91 ? -19.327 5.775 -0.704 1.00 87.06 91 SER A C 1
ATOM 707 O O . SER A 1 91 ? -18.961 4.671 -1.118 1.00 87.06 91 SER A O 1
ATOM 709 N N . PRO A 1 92 ? -20.437 5.903 0.043 1.00 86.19 92 PRO A N 1
ATOM 710 C CA . PRO A 1 92 ? -21.352 4.788 0.268 1.00 86.19 92 PRO A CA 1
ATOM 711 C C . PRO A 1 92 ? -21.840 4.194 -1.060 1.00 86.19 92 PRO A C 1
ATOM 713 O O . PRO A 1 92 ? -22.284 4.926 -1.938 1.00 86.19 92 PRO A O 1
ATOM 716 N N . GLY A 1 93 ? -21.759 2.870 -1.204 1.00 85.31 93 GLY A N 1
ATOM 717 C CA . GLY A 1 93 ? -22.185 2.165 -2.419 1.00 85.31 93 GLY A CA 1
ATOM 718 C C . GLY A 1 93 ? -21.164 2.154 -3.563 1.00 85.31 93 GLY A C 1
ATOM 719 O O . GLY A 1 93 ? -21.397 1.469 -4.556 1.00 85.31 93 GLY A O 1
ATOM 720 N N . GLU A 1 94 ? -20.024 2.839 -3.432 1.00 89.31 94 GLU A N 1
ATOM 721 C CA . GLU A 1 94 ? -18.937 2.756 -4.409 1.00 89.31 94 GLU A CA 1
ATOM 722 C C . GLU A 1 94 ? -17.865 1.744 -3.985 1.00 89.31 94 GLU A C 1
ATOM 724 O O . GLU A 1 94 ? -17.516 1.664 -2.801 1.00 89.31 94 GLU A O 1
ATOM 729 N N . PRO A 1 95 ? -17.290 0.987 -4.940 1.00 89.62 95 PRO A N 1
ATOM 730 C CA . PRO A 1 95 ? -16.189 0.095 -4.630 1.00 89.62 95 PRO A CA 1
ATOM 731 C C . PRO A 1 95 ? -14.934 0.900 -4.249 1.00 89.62 95 PRO A C 1
ATOM 733 O O . PRO A 1 95 ? -14.716 2.005 -4.763 1.00 89.62 95 PRO A O 1
ATOM 736 N N . PRO A 1 96 ? -14.067 0.355 -3.382 1.00 92.62 96 PRO A N 1
ATOM 737 C CA . PRO A 1 96 ? -12.811 0.987 -3.027 1.00 92.62 96 PRO A CA 1
ATOM 738 C C . PRO A 1 96 ? -11.922 1.108 -4.262 1.00 92.62 96 PRO A C 1
ATOM 740 O O . PRO A 1 96 ? -11.884 0.232 -5.127 1.00 92.62 96 PRO A O 1
ATOM 743 N N . ARG A 1 97 ? -11.174 2.208 -4.328 1.00 93.50 97 ARG A N 1
ATOM 744 C CA . ARG A 1 97 ? -10.229 2.479 -5.409 1.00 93.50 97 ARG A CA 1
ATOM 745 C C . ARG A 1 97 ? -8.890 2.885 -4.823 1.00 93.50 97 ARG A C 1
ATOM 747 O O . ARG A 1 97 ? -8.828 3.621 -3.838 1.00 93.50 97 ARG A O 1
ATOM 754 N N . ALA A 1 98 ? -7.832 2.423 -5.469 1.00 94.81 98 ALA A N 1
ATOM 755 C CA . ALA A 1 98 ? -6.474 2.866 -5.227 1.00 94.81 98 ALA A CA 1
ATOM 756 C C . ALA A 1 98 ? -5.703 2.857 -6.552 1.00 94.81 98 ALA A C 1
ATOM 758 O O . ALA A 1 98 ? -6.026 2.100 -7.473 1.00 94.81 98 ALA A O 1
ATOM 759 N N . GLY A 1 99 ? -4.684 3.698 -6.644 1.00 94.38 99 GLY A N 1
ATOM 760 C CA . GLY A 1 99 ? -3.798 3.768 -7.793 1.00 94.38 99 GLY A CA 1
ATOM 761 C C . GLY A 1 99 ? -2.432 4.322 -7.424 1.00 94.38 99 GLY A C 1
ATOM 762 O O . GLY A 1 99 ? -2.246 4.940 -6.376 1.00 94.38 99 GLY A O 1
ATOM 763 N N . LEU A 1 100 ? -1.472 4.079 -8.301 1.00 94.94 100 LEU A N 1
ATOM 764 C CA . LEU A 1 100 ? -0.055 4.323 -8.083 1.00 94.94 100 LEU A CA 1
ATOM 765 C C . LEU A 1 100 ? 0.572 4.842 -9.378 1.00 94.94 100 LEU A C 1
ATOM 767 O O . LEU A 1 100 ? 0.428 4.254 -10.453 1.00 94.94 100 LEU A O 1
ATOM 771 N N . LEU A 1 101 ? 1.293 5.954 -9.274 1.00 92.12 101 LEU A N 1
ATOM 772 C CA . LEU A 1 101 ? 2.166 6.465 -10.324 1.00 92.12 101 LEU A CA 1
ATOM 773 C C . LEU A 1 101 ? 3.613 6.482 -9.832 1.00 92.12 101 LEU A C 1
ATOM 775 O O . LEU A 1 101 ? 3.910 7.192 -8.879 1.00 92.12 101 LEU A O 1
ATOM 779 N N . ILE A 1 102 ? 4.501 5.751 -10.503 1.00 89.31 102 ILE A N 1
ATOM 780 C CA . ILE A 1 102 ? 5.953 5.880 -10.330 1.00 89.31 102 ILE A CA 1
ATOM 781 C C . ILE A 1 102 ? 6.471 6.758 -11.466 1.00 89.31 102 ILE A C 1
ATOM 783 O O . ILE A 1 102 ? 6.095 6.558 -12.623 1.00 89.31 102 ILE A O 1
ATOM 787 N N . TYR A 1 103 ? 7.293 7.746 -11.138 1.00 85.75 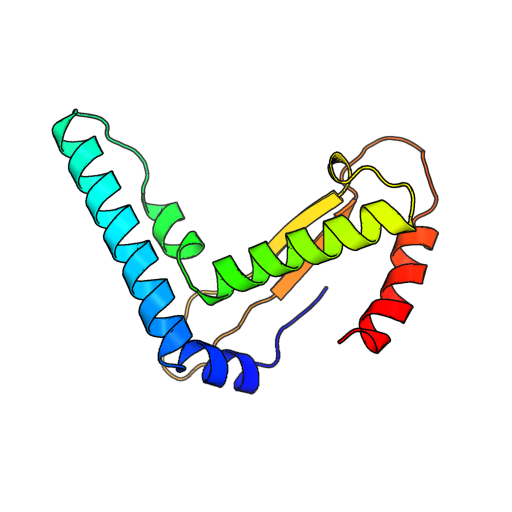103 TYR A N 1
ATOM 788 C CA . TYR A 1 103 ? 7.843 8.700 -12.093 1.00 85.75 103 TYR A CA 1
ATOM 789 C C . TYR A 1 103 ? 9.262 9.116 -11.700 1.00 85.75 103 TYR A C 1
ATOM 791 O O . TYR A 1 103 ? 9.650 9.058 -10.536 1.00 85.75 103 TYR A O 1
ATOM 799 N N . THR A 1 104 ? 10.054 9.551 -12.674 1.00 83.50 104 THR A N 1
ATOM 800 C CA . THR A 1 104 ? 11.393 10.101 -12.437 1.00 83.50 104 THR A CA 1
ATOM 801 C C . THR A 1 104 ? 11.285 11.580 -12.072 1.00 83.50 104 THR A C 1
ATOM 803 O O . THR A 1 104 ? 10.599 12.325 -12.770 1.00 83.50 104 THR A O 1
ATOM 806 N N . ALA A 1 105 ? 11.970 12.031 -11.020 1.00 70.75 105 ALA A N 1
ATOM 807 C CA . ALA A 1 105 ? 11.928 13.431 -10.572 1.00 70.75 105 ALA A CA 1
ATOM 808 C C . ALA A 1 105 ? 13.294 14.139 -10.574 1.00 70.75 105 ALA A C 1
ATOM 810 O O . ALA A 1 105 ? 13.445 15.171 -9.923 1.00 70.75 105 ALA A O 1
ATOM 811 N N . SER A 1 106 ? 14.293 13.599 -11.281 1.00 63.81 106 SER A N 1
ATOM 812 C CA . SER A 1 106 ? 15.590 14.266 -11.447 1.00 63.81 106 SER A CA 1
ATOM 813 C C . SER A 1 106 ? 15.587 15.186 -12.672 1.00 63.81 106 SER A C 1
ATOM 815 O O . SER A 1 106 ? 15.079 14.813 -13.725 1.00 63.81 106 SER A O 1
ATOM 817 N N . ALA A 1 107 ? 16.180 16.376 -12.533 1.00 50.25 107 ALA A N 1
ATOM 818 C CA . ALA A 1 107 ? 16.348 17.363 -13.606 1.00 50.25 107 ALA A CA 1
ATOM 819 C C . ALA A 1 107 ? 17.591 17.111 -14.492 1.00 50.25 107 ALA A C 1
ATOM 821 O O . ALA A 1 107 ? 17.916 17.928 -15.350 1.00 50.25 107 ALA A O 1
ATOM 822 N N . GLY A 1 108 ? 18.320 16.012 -14.277 1.00 49.22 108 GLY A N 1
ATOM 823 C CA . GLY A 1 108 ? 19.561 15.708 -14.989 1.00 49.22 108 GLY A CA 1
ATOM 824 C C . GLY A 1 108 ? 19.347 14.864 -16.244 1.00 49.22 108 GLY A C 1
ATOM 825 O O . GLY A 1 108 ? 18.616 13.879 -16.223 1.00 49.22 108 GLY A O 1
ATOM 826 N N . THR A 1 109 ? 20.062 15.213 -17.311 1.00 49.09 109 THR A N 1
ATOM 827 C CA . THR A 1 109 ? 20.160 14.568 -18.635 1.00 49.09 109 THR A CA 1
ATOM 828 C C . THR A 1 109 ? 20.739 13.137 -18.630 1.00 49.09 109 THR A C 1
ATOM 830 O O . THR A 1 109 ? 21.331 12.701 -19.616 1.00 49.09 109 THR A O 1
ATOM 833 N N . GLN A 1 110 ? 20.576 12.367 -17.551 1.00 47.22 110 GLN A N 1
ATOM 834 C CA . GLN A 1 110 ? 21.012 10.973 -17.484 1.00 47.22 110 GLN A CA 1
ATOM 835 C C . GLN A 1 110 ? 19.860 10.015 -17.796 1.00 47.22 110 GLN A C 1
ATOM 837 O O . GLN A 1 110 ? 18.998 9.735 -16.963 1.00 47.22 110 GLN A O 1
ATOM 842 N N . GLY A 1 111 ? 19.915 9.473 -19.011 1.00 48.78 111 GLY A N 1
ATOM 843 C CA . GLY A 1 111 ? 19.174 8.286 -19.417 1.00 48.78 111 GLY A CA 1
ATOM 844 C C . GLY A 1 111 ? 17.845 8.609 -20.082 1.00 48.78 111 GLY A C 1
ATOM 845 O O . GLY A 1 111 ? 16.942 9.198 -19.496 1.00 48.78 111 GLY A O 1
ATOM 846 N N . THR A 1 112 ? 17.715 8.199 -21.338 1.00 47.31 112 THR A N 1
ATOM 847 C CA . THR A 1 112 ? 16.428 8.124 -22.026 1.00 47.31 112 THR A CA 1
ATOM 848 C C . THR A 1 112 ? 15.452 7.304 -21.179 1.00 47.31 112 THR A C 1
ATOM 850 O O . THR A 1 112 ? 15.826 6.234 -20.701 1.00 47.31 112 THR A O 1
ATOM 853 N N . LEU A 1 113 ? 14.190 7.734 -21.078 1.00 51.28 113 LEU A N 1
ATOM 854 C CA . LEU A 1 113 ? 13.070 7.021 -20.429 1.00 51.28 113 LEU A CA 1
ATOM 855 C C . LEU A 1 113 ? 12.887 5.542 -20.871 1.00 51.28 113 LEU A C 1
ATOM 857 O O . LEU A 1 113 ? 12.045 4.838 -20.319 1.00 51.28 113 LEU A O 1
ATOM 861 N N . GLY A 1 114 ? 13.667 5.057 -21.845 1.00 52.47 114 GLY A N 1
ATOM 862 C CA . GLY A 1 114 ? 13.669 3.694 -22.371 1.00 52.47 114 GLY A CA 1
ATOM 863 C C . GLY A 1 114 ? 13.901 2.593 -21.332 1.00 52.47 114 GLY A C 1
ATOM 864 O O . GLY A 1 114 ? 13.256 1.558 -21.439 1.00 52.47 114 GLY A O 1
ATOM 865 N N . GLY A 1 115 ? 14.721 2.812 -20.295 1.00 53.66 115 GLY A N 1
ATOM 866 C CA . GLY A 1 115 ? 14.927 1.807 -19.235 1.00 53.66 115 GLY A CA 1
ATOM 867 C C . GLY A 1 115 ? 13.662 1.546 -18.404 1.00 53.66 115 GLY A C 1
ATOM 868 O O . GLY A 1 115 ? 13.282 0.402 -18.173 1.00 53.66 115 GLY A O 1
ATOM 869 N N . LEU A 1 116 ? 12.935 2.612 -18.049 1.00 53.66 116 LEU A N 1
ATOM 870 C CA . LEU A 1 116 ? 11.662 2.510 -17.327 1.00 53.66 116 LEU A CA 1
ATOM 871 C C . LEU A 1 116 ? 10.568 1.872 -18.204 1.00 53.66 116 LEU A C 1
ATOM 873 O O . LEU A 1 116 ? 9.786 1.040 -17.739 1.00 53.66 116 LEU A O 1
ATOM 877 N N . VAL A 1 117 ? 10.528 2.239 -19.491 1.00 59.91 117 VAL A N 1
ATOM 878 C CA . VAL A 1 117 ? 9.596 1.663 -20.475 1.00 59.91 117 VAL A CA 1
ATOM 879 C C . VAL A 1 117 ? 9.864 0.166 -20.686 1.00 59.91 117 VAL A C 1
ATOM 881 O O . VAL A 1 117 ? 8.909 -0.604 -20.784 1.00 59.91 117 VAL A O 1
ATOM 884 N N . GLU A 1 118 ? 11.128 -0.270 -20.686 1.00 58.97 118 GLU A N 1
ATOM 885 C CA . GLU A 1 118 ? 11.493 -1.687 -20.813 1.00 58.97 118 GLU A CA 1
ATOM 886 C C . GLU A 1 118 ? 11.033 -2.517 -19.605 1.00 58.97 118 GLU A C 1
ATOM 888 O O . GLU A 1 118 ? 10.429 -3.576 -19.778 1.00 58.97 118 GLU A O 1
ATOM 893 N N . VAL A 1 119 ? 11.206 -2.015 -18.375 1.00 58.12 119 VAL A N 1
ATOM 894 C CA . VAL A 1 119 ? 10.714 -2.714 -17.171 1.00 58.12 119 VAL A CA 1
ATOM 895 C C . VAL A 1 119 ? 9.186 -2.749 -17.117 1.00 58.12 119 VAL A C 1
ATOM 897 O O . VAL A 1 119 ? 8.604 -3.718 -16.632 1.00 58.12 119 VAL A O 1
ATOM 900 N N . THR A 1 120 ? 8.504 -1.764 -17.710 1.00 60.91 120 THR A N 1
ATOM 901 C CA . THR A 1 120 ? 7.033 -1.765 -17.785 1.00 60.91 120 THR A CA 1
ATOM 902 C C . THR A 1 120 ? 6.485 -2.995 -18.519 1.00 60.91 120 THR A C 1
ATOM 904 O O . THR A 1 120 ? 5.471 -3.549 -18.097 1.00 60.91 120 THR A O 1
ATOM 907 N N . ARG A 1 121 ? 7.180 -3.489 -19.557 1.00 58.12 121 ARG A N 1
ATOM 908 C CA . ARG A 1 121 ? 6.807 -4.740 -20.245 1.00 58.12 121 ARG A CA 1
ATOM 909 C C . ARG A 1 121 ? 6.956 -5.978 -19.358 1.00 58.12 121 ARG A C 1
ATOM 911 O O . ARG A 1 121 ? 6.192 -6.924 -19.513 1.00 58.12 121 ARG A O 1
ATOM 918 N N . ARG A 1 122 ? 7.909 -5.963 -18.422 1.00 56.97 122 ARG A N 1
ATOM 919 C CA . ARG A 1 122 ? 8.163 -7.065 -17.481 1.00 56.97 122 ARG A CA 1
ATOM 920 C C . ARG A 1 122 ? 7.262 -7.028 -16.252 1.00 56.97 122 ARG A C 1
ATOM 922 O O . ARG A 1 122 ? 6.961 -8.087 -15.710 1.00 56.97 122 ARG A O 1
ATOM 929 N N . PHE A 1 123 ? 6.744 -5.865 -15.854 1.00 55.91 123 PHE A N 1
ATOM 930 C CA . PHE A 1 123 ? 5.749 -5.793 -14.777 1.00 55.91 123 PHE A CA 1
ATOM 931 C C . PHE A 1 123 ? 4.488 -6.606 -15.088 1.00 55.91 123 PHE A C 1
ATOM 933 O O . PHE A 1 123 ? 3.964 -7.257 -14.193 1.00 55.91 123 PHE A O 1
ATOM 940 N N . ALA A 1 124 ? 4.055 -6.651 -16.352 1.00 55.06 124 ALA A N 1
ATOM 941 C CA . ALA A 1 124 ? 2.939 -7.500 -16.778 1.00 55.06 124 ALA A CA 1
ATOM 942 C C . ALA A 1 124 ? 3.240 -9.012 -16.711 1.00 55.06 124 ALA A C 1
ATOM 944 O O . ALA A 1 124 ? 2.316 -9.806 -16.805 1.00 55.06 124 ALA A O 1
ATOM 945 N N . SER A 1 125 ? 4.513 -9.408 -16.594 1.00 43.22 125 SER A N 1
ATOM 946 C CA . SER A 1 125 ? 4.926 -10.811 -16.429 1.00 43.22 125 SER A CA 1
ATOM 947 C C . SER A 1 125 ? 5.237 -11.201 -14.979 1.00 43.22 125 SER A C 1
ATOM 949 O O . SER A 1 125 ? 5.412 -12.383 -14.701 1.00 43.22 125 SER A O 1
ATOM 951 N N . ILE A 1 126 ? 5.350 -10.217 -14.077 1.00 48.00 126 ILE A N 1
ATOM 952 C CA . ILE A 1 126 ? 5.632 -10.411 -12.643 1.00 48.00 126 ILE A CA 1
ATOM 953 C C . ILE A 1 126 ? 4.339 -10.334 -11.807 1.00 48.00 126 ILE A C 1
ATOM 955 O O . ILE A 1 126 ? 4.274 -10.939 -10.737 1.00 48.00 126 ILE A O 1
ATOM 959 N N . LEU A 1 127 ? 3.326 -9.599 -12.284 1.00 42.12 127 LEU A N 1
ATOM 960 C CA . LEU A 1 127 ? 1.966 -9.548 -11.727 1.00 42.12 127 LEU A CA 1
ATOM 961 C C . LEU A 1 127 ? 1.086 -10.659 -12.305 1.00 42.12 127 LEU A C 1
ATOM 963 O O . LEU A 1 127 ? 0.253 -11.180 -11.530 1.00 42.12 127 LEU A O 1
#

Sequence (127 aa):
FLTFDPAALQSWLSSPATLARARTLNEGTSAWVRARRQRGLEGDLKSLGERLRAEYVMAHSLAHALMTEVALDCGYPASSLKERVYVPPRSPGEPPRAGLLIYTASAGTQGTLGGLVEVTRRFASIL

Radius of gyration: 17.79 Å; chains: 1; bounding box: 43×31×49 Å